Protein AF-A0A7X4JTH3-F1 (afdb_monomer)

Structure (mmCIF, N/CA/C/O backbone):
data_AF-A0A7X4JTH3-F1
#
_entry.id   AF-A0A7X4JTH3-F1
#
loop_
_atom_site.group_PDB
_atom_site.id
_atom_site.type_symbol
_atom_site.label_atom_id
_atom_site.label_alt_id
_atom_site.label_comp_id
_atom_site.label_asym_id
_atom_site.label_entity_id
_atom_site.label_seq_id
_atom_site.pdbx_PDB_ins_code
_atom_site.Cartn_x
_atom_site.Cartn_y
_atom_site.Cartn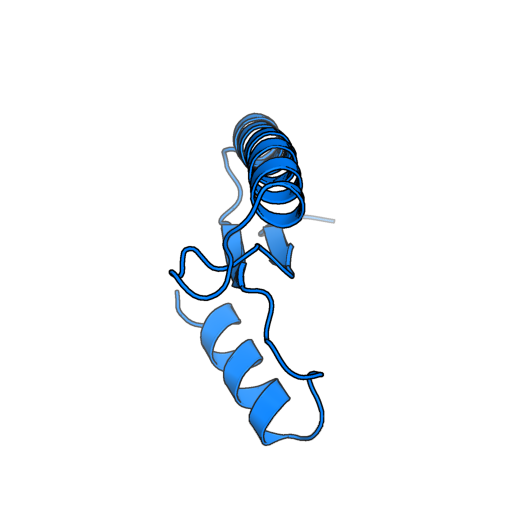_z
_atom_site.occupancy
_atom_site.B_iso_or_equiv
_atom_site.auth_seq_id
_atom_site.auth_comp_id
_atom_site.auth_asym_id
_atom_site.auth_atom_id
_atom_site.pdbx_PDB_model_num
ATOM 1 N N . LEU A 1 1 ? -19.894 14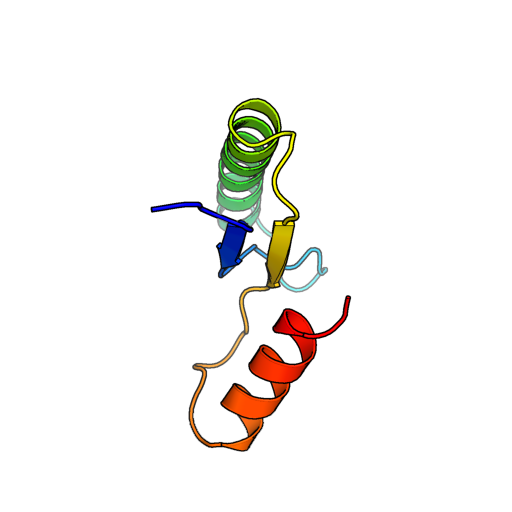.039 8.404 1.00 79.56 1 LEU A N 1
ATOM 2 C CA . LEU A 1 1 ? -20.154 12.818 7.605 1.00 79.56 1 LEU A CA 1
ATOM 3 C C . LEU A 1 1 ? -19.344 11.678 8.215 1.00 79.56 1 LEU A C 1
ATOM 5 O O . LEU A 1 1 ? -18.218 11.960 8.612 1.00 79.56 1 LEU A O 1
ATOM 9 N N . PRO A 1 2 ? -19.887 10.456 8.353 1.00 90.06 2 PRO A N 1
ATOM 10 C CA . PRO A 1 2 ? -19.129 9.315 8.870 1.00 90.06 2 PRO A CA 1
ATOM 11 C C . PRO A 1 2 ? -18.073 8.838 7.858 1.00 90.06 2 PRO A C 1
ATOM 13 O O . PRO A 1 2 ? -18.308 8.885 6.652 1.00 90.06 2 PRO A O 1
AT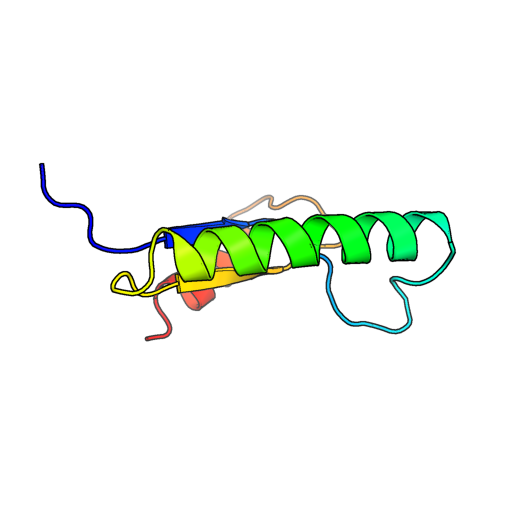OM 16 N N . VAL A 1 3 ? -16.928 8.370 8.362 1.00 92.44 3 VAL A N 1
ATOM 17 C CA . VAL A 1 3 ? -15.839 7.754 7.582 1.00 92.44 3 VAL A CA 1
ATOM 18 C C . VAL A 1 3 ? -15.769 6.274 7.954 1.00 92.44 3 VAL A C 1
ATOM 20 O O . VAL A 1 3 ? -15.792 5.954 9.139 1.00 92.44 3 VAL A O 1
ATOM 23 N N . SER A 1 4 ? -15.708 5.381 6.964 1.00 92.94 4 SER A N 1
ATOM 24 C CA . SER A 1 4 ? -15.855 3.932 7.177 1.00 92.94 4 SER A CA 1
ATOM 25 C C . SER A 1 4 ? -14.582 3.106 6.992 1.00 92.94 4 SER A C 1
ATOM 27 O O . SER A 1 4 ? -14.548 1.974 7.457 1.00 92.94 4 SER A O 1
ATOM 29 N N . SER A 1 5 ? -13.555 3.613 6.302 1.00 94.25 5 SER A N 1
ATOM 30 C CA . SER A 1 5 ? -12.349 2.833 5.975 1.00 94.25 5 SER A CA 1
ATOM 31 C C . SER A 1 5 ? -11.196 3.708 5.483 1.00 94.25 5 SER A C 1
ATOM 33 O O . SER A 1 5 ? -11.409 4.845 5.059 1.00 94.25 5 SER A O 1
ATOM 35 N N . VAL A 1 6 ? -9.990 3.138 5.456 1.00 95.81 6 VAL A N 1
ATOM 36 C CA . VAL A 1 6 ? -8.776 3.745 4.889 1.00 95.81 6 VAL A CA 1
ATOM 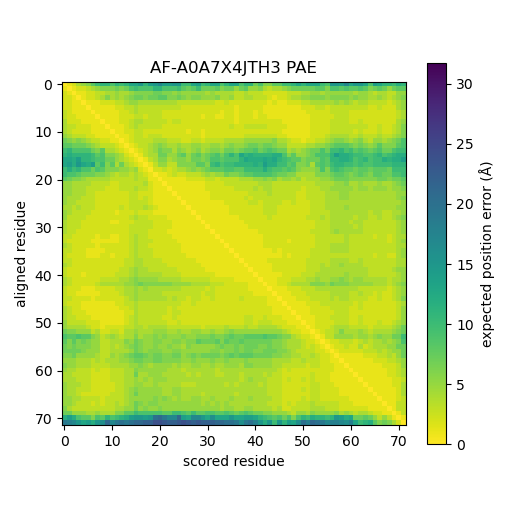37 C C . VAL A 1 6 ? -8.230 2.871 3.757 1.00 95.81 6 VAL A C 1
ATOM 39 O O . VAL A 1 6 ? -8.141 1.652 3.883 1.00 95.81 6 VAL A O 1
ATOM 42 N N . VAL A 1 7 ? -7.821 3.487 2.647 1.00 95.75 7 VAL A N 1
ATOM 43 C CA . VAL A 1 7 ? -7.083 2.805 1.573 1.00 95.75 7 VAL A CA 1
ATOM 44 C C . VAL A 1 7 ? -5.685 3.396 1.501 1.00 95.75 7 VAL A C 1
ATOM 46 O O . VAL A 1 7 ? -5.536 4.597 1.277 1.00 95.75 7 VAL A O 1
ATOM 49 N N . VAL A 1 8 ? -4.662 2.556 1.660 1.00 96.06 8 VAL A N 1
ATOM 50 C CA . VAL A 1 8 ? -3.264 2.963 1.482 1.00 96.06 8 VAL A CA 1
ATOM 51 C C . VAL A 1 8 ? -2.784 2.437 0.140 1.00 96.06 8 VAL A C 1
ATOM 53 O O . VAL A 1 8 ? -2.699 1.229 -0.077 1.00 96.06 8 VAL A O 1
ATOM 56 N N . ASN A 1 9 ? -2.520 3.356 -0.782 1.00 95.19 9 ASN A N 1
ATOM 57 C CA . ASN A 1 9 ? -2.191 3.036 -2.164 1.00 95.19 9 ASN A CA 1
ATOM 58 C C . ASN A 1 9 ? -0.685 3.124 -2.428 1.00 95.19 9 ASN A C 1
ATOM 60 O O . ASN A 1 9 ? 0.015 3.891 -1.771 1.00 95.19 9 ASN A O 1
ATOM 64 N N . ARG A 1 10 ? -0.222 2.403 -3.456 1.00 94.00 10 ARG A N 1
ATOM 65 C CA . ARG A 1 10 ? 1.167 2.391 -3.942 1.00 94.00 10 ARG A CA 1
ATOM 66 C C . ARG A 1 10 ? 2.187 1.920 -2.904 1.00 94.00 10 ARG A C 1
ATOM 68 O O . ARG A 1 10 ? 3.321 2.384 -2.919 1.00 94.00 10 ARG A O 1
ATOM 75 N N . VAL A 1 11 ? 1.791 0.969 -2.060 1.00 94.50 11 VAL A N 1
ATOM 76 C CA . VAL A 1 11 ? 2.697 0.359 -1.079 1.00 94.50 11 VAL A CA 1
ATOM 77 C C . VAL A 1 11 ? 3.731 -0.507 -1.794 1.00 94.50 11 VAL A C 1
ATOM 79 O O . VAL A 1 11 ? 3.361 -1.347 -2.619 1.00 94.50 11 VAL A O 1
ATOM 82 N N . LEU A 1 12 ? 5.017 -0.313 -1.509 1.00 93.56 12 LEU A N 1
ATOM 83 C CA . LEU A 1 12 ? 6.090 -1.056 -2.165 1.00 93.56 12 LEU A CA 1
ATOM 84 C C . LEU A 1 12 ? 5.926 -2.571 -1.938 1.00 93.56 12 LEU A C 1
ATOM 86 O O . LEU A 1 12 ? 5.901 -3.026 -0.791 1.00 93.56 12 LEU A O 1
ATOM 90 N N . PRO A 1 13 ? 5.856 -3.388 -3.007 1.00 88.81 13 PRO A N 1
ATOM 91 C CA . PRO A 1 13 ? 5.686 -4.828 -2.866 1.00 88.81 13 PRO A CA 1
ATOM 92 C C . PRO A 1 13 ? 6.914 -5.448 -2.198 1.00 88.81 13 PRO A C 1
ATOM 94 O O . PRO A 1 13 ? 8.049 -5.055 -2.475 1.00 88.81 13 PRO A O 1
ATOM 97 N N . ASP A 1 14 ? 6.700 -6.412 -1.307 1.00 84.12 14 ASP A N 1
ATOM 98 C CA . ASP A 1 14 ? 7.775 -7.165 -0.653 1.00 84.12 14 ASP A CA 1
ATOM 99 C C . ASP A 1 14 ? 8.231 -8.311 -1.568 1.00 84.12 14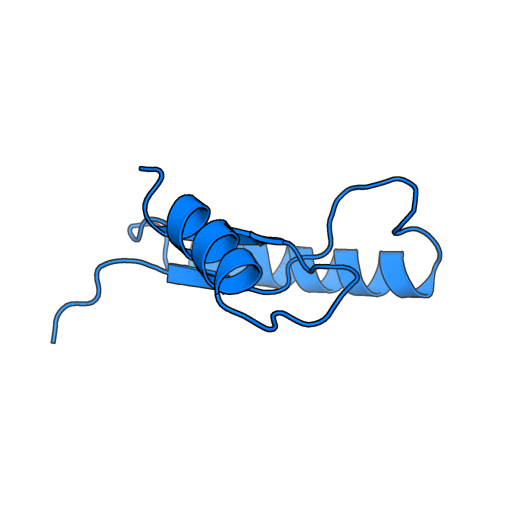 ASP A C 1
ATOM 101 O O . ASP A 1 14 ? 7.817 -9.460 -1.436 1.00 84.12 14 ASP A O 1
ATOM 105 N N . THR A 1 15 ? 8.985 -7.953 -2.609 1.00 83.44 15 THR A N 1
ATOM 106 C CA . THR A 1 15 ? 9.451 -8.867 -3.663 1.00 83.44 15 THR A CA 1
ATOM 107 C C . THR A 1 15 ? 10.942 -8.672 -3.896 1.00 83.44 15 THR A C 1
ATOM 109 O O . THR A 1 15 ? 11.452 -7.565 -3.720 1.00 83.44 15 THR A O 1
ATOM 112 N N . ALA A 1 16 ? 11.635 -9.732 -4.322 1.00 71.62 16 ALA A N 1
ATOM 113 C CA . ALA A 1 16 ? 13.075 -9.691 -4.588 1.00 71.62 16 ALA A CA 1
ATOM 114 C C . ALA A 1 16 ? 13.456 -8.675 -5.684 1.00 71.62 16 ALA A C 1
ATOM 116 O O . ALA A 1 16 ? 14.535 -8.093 -5.627 1.00 71.62 16 ALA A O 1
ATOM 117 N N . ASP A 1 17 ? 12.547 -8.411 -6.627 1.00 79.62 17 ASP A N 1
ATOM 118 C CA . ASP A 1 17 ? 12.736 -7.434 -7.707 1.00 79.62 17 ASP A CA 1
ATOM 119 C C . ASP A 1 17 ? 12.683 -5.973 -7.211 1.00 79.62 17 ASP A C 1
ATOM 121 O O . ASP A 1 17 ? 13.134 -5.057 -7.897 1.00 79.62 17 ASP A O 1
ATOM 125 N N . ALA A 1 18 ? 12.160 -5.739 -6.002 1.00 77.50 18 ALA A N 1
ATOM 126 C CA . ALA A 1 18 ? 12.051 -4.431 -5.359 1.00 77.50 18 ALA A CA 1
ATOM 127 C C . ALA A 1 18 ? 13.093 -4.275 -4.233 1.00 77.50 18 ALA A C 1
ATOM 129 O O . ALA A 1 18 ? 12.735 -4.072 -3.065 1.00 77.50 18 ALA A O 1
ATOM 130 N N . ALA A 1 19 ? 14.374 -4.369 -4.600 1.00 82.00 19 ALA A N 1
ATOM 131 C CA . ALA A 1 19 ? 15.521 -4.326 -3.690 1.00 82.00 19 ALA A CA 1
ATOM 132 C C . ALA A 1 19 ? 16.588 -3.297 -4.111 1.00 82.00 19 ALA A C 1
A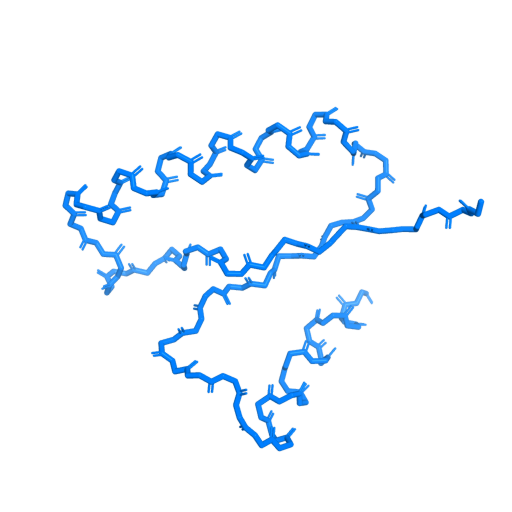TOM 134 O O . ALA A 1 19 ? 16.624 -2.829 -5.251 1.00 82.00 19 ALA A O 1
ATOM 135 N N . GLY A 1 20 ? 17.477 -2.953 -3.176 1.00 89.00 20 GLY A N 1
ATOM 136 C CA . GLY A 1 20 ? 18.599 -2.038 -3.377 1.00 89.00 20 GLY A CA 1
ATOM 137 C C . GLY A 1 20 ? 18.453 -0.769 -2.544 1.00 89.00 20 GLY A C 1
ATOM 138 O O . GLY A 1 20 ? 17.343 -0.337 -2.244 1.00 89.00 20 GLY A O 1
ATOM 139 N N . ALA A 1 21 ? 19.577 -0.129 -2.211 1.00 92.12 21 ALA A N 1
ATOM 140 C CA . ALA A 1 21 ? 19.646 0.892 -1.158 1.00 92.12 21 ALA A CA 1
ATOM 141 C C . ALA A 1 21 ? 18.584 2.010 -1.261 1.00 92.12 21 ALA A C 1
ATOM 143 O O . ALA A 1 21 ? 18.047 2.463 -0.253 1.00 92.12 21 ALA A O 1
ATOM 144 N N . PHE A 1 22 ? 18.243 2.443 -2.478 1.00 90.88 22 PHE A N 1
ATOM 145 C CA . PHE A 1 22 ? 17.208 3.455 -2.720 1.00 90.88 22 PHE A CA 1
ATOM 146 C C . PHE A 1 22 ? 15.779 2.957 -2.448 1.00 90.88 22 PHE A C 1
ATOM 148 O O . PHE A 1 22 ? 14.949 3.707 -1.926 1.00 90.88 22 PHE A O 1
ATOM 155 N N . ILE A 1 23 ? 15.482 1.707 -2.809 1.00 91.81 23 ILE A N 1
ATOM 156 C CA . ILE A 1 23 ? 14.187 1.069 -2.549 1.00 91.81 23 ILE A CA 1
ATOM 157 C C . ILE A 1 23 ? 14.077 0.697 -1.071 1.00 91.81 23 ILE A C 1
ATOM 159 O O . ILE A 1 23 ? 13.039 0.947 -0.464 1.00 91.81 23 ILE A O 1
ATOM 163 N N . ASP A 1 24 ? 15.160 0.214 -0.467 1.00 91.69 24 ASP A N 1
ATOM 164 C CA . ASP A 1 24 ? 15.216 -0.126 0.955 1.00 91.69 24 ASP A CA 1
ATOM 165 C C . ASP A 1 24 ? 14.965 1.108 1.833 1.00 91.69 24 ASP A C 1
ATOM 167 O O . ASP A 1 24 ? 14.165 1.057 2.771 1.00 91.69 24 ASP A O 1
ATOM 171 N N . ALA A 1 25 ? 15.568 2.252 1.483 1.00 92.94 25 ALA A N 1
ATOM 172 C CA . ALA A 1 25 ? 15.319 3.523 2.161 1.00 92.94 25 ALA A CA 1
ATOM 173 C C . ALA A 1 25 ? 13.849 3.963 2.046 1.00 92.94 25 ALA A C 1
ATOM 175 O O . ALA A 1 25 ? 13.246 4.358 3.048 1.00 92.94 25 ALA A O 1
ATOM 176 N N . ARG A 1 26 ? 13.235 3.839 0.858 1.00 92.62 26 ARG A N 1
ATOM 177 C CA . ARG A 1 26 ? 11.799 4.122 0.694 1.00 92.62 26 ARG A CA 1
ATOM 178 C C . ARG A 1 26 ? 10.930 3.184 1.509 1.00 92.62 26 ARG A C 1
ATOM 180 O O . ARG A 1 26 ? 10.004 3.651 2.159 1.00 92.62 26 ARG A O 1
ATOM 187 N N . ARG A 1 27 ? 11.234 1.887 1.510 1.00 93.50 27 ARG A N 1
ATOM 188 C CA . ARG A 1 27 ? 10.488 0.882 2.273 1.00 93.50 27 ARG A CA 1
ATOM 189 C C . ARG A 1 27 ? 10.557 1.170 3.771 1.00 93.50 27 ARG A C 1
ATOM 191 O O . ARG A 1 27 ? 9.554 1.046 4.468 1.00 93.50 27 ARG A O 1
ATOM 198 N N . ALA A 1 28 ? 11.714 1.589 4.280 1.00 93.69 28 ALA A N 1
ATOM 199 C CA . ALA A 1 28 ? 11.862 1.980 5.679 1.00 93.69 28 ALA A CA 1
ATOM 200 C C . ALA A 1 28 ? 10.984 3.192 6.036 1.00 93.69 28 ALA A C 1
ATOM 202 O O . ALA A 1 28 ? 10.290 3.161 7.056 1.00 93.69 28 ALA A O 1
ATOM 203 N N . GLN A 1 29 ? 10.972 4.221 5.183 1.00 95.12 29 GLN A N 1
ATOM 204 C CA . GLN A 1 29 ? 10.126 5.401 5.367 1.00 95.12 29 GLN A CA 1
ATOM 205 C C . GLN A 1 29 ? 8.632 5.056 5.261 1.00 95.12 29 GLN A C 1
ATOM 207 O O . GLN A 1 29 ? 7.845 5.443 6.120 1.00 95.12 29 GLN A O 1
ATOM 212 N N . GLU A 1 30 ? 8.241 4.274 4.257 1.00 96.44 30 GLU A N 1
ATOM 213 C CA . GLU A 1 30 ? 6.865 3.813 4.062 1.00 96.44 30 GLU A CA 1
ATOM 214 C C . GLU A 1 30 ? 6.360 3.014 5.270 1.00 96.44 30 GLU A C 1
ATOM 216 O O . GLU A 1 30 ? 5.260 3.259 5.757 1.00 96.44 30 GLU A O 1
ATOM 221 N N . ARG A 1 31 ? 7.184 2.123 5.836 1.00 95.69 31 ARG A N 1
ATOM 222 C CA . ARG A 1 31 ? 6.844 1.378 7.060 1.00 95.69 31 ARG A CA 1
ATOM 223 C C . ARG A 1 31 ? 6.632 2.276 8.276 1.00 95.69 31 ARG A C 1
ATOM 225 O O . ARG A 1 31 ? 5.864 1.906 9.160 1.00 95.69 31 ARG A O 1
ATOM 232 N N . ALA A 1 32 ? 7.320 3.414 8.366 1.00 96.94 32 ALA A N 1
ATOM 233 C CA . ALA A 1 32 ? 7.068 4.380 9.433 1.00 96.94 32 ALA A CA 1
ATOM 234 C C . ALA A 1 32 ? 5.665 4.987 9.290 1.00 96.94 32 ALA A C 1
ATOM 236 O O . ALA A 1 32 ? 4.895 4.933 10.244 1.00 96.94 32 ALA A O 1
ATOM 237 N N . TYR A 1 33 ? 5.295 5.430 8.087 1.00 97.12 33 TYR A N 1
ATOM 238 C CA . TYR A 1 33 ? 3.956 5.964 7.825 1.00 97.12 33 TYR A CA 1
ATOM 239 C C . TYR A 1 33 ? 2.849 4.917 7.963 1.00 97.12 33 TYR A C 1
ATOM 241 O O . TYR A 1 33 ? 1.780 5.223 8.476 1.00 97.12 33 TYR A O 1
ATOM 249 N N . LEU A 1 34 ? 3.085 3.667 7.556 1.00 96.88 34 LEU A N 1
ATOM 250 C CA . LEU A 1 34 ? 2.109 2.590 7.743 1.00 96.88 34 LEU A CA 1
ATOM 251 C C . LEU A 1 34 ? 1.812 2.333 9.226 1.00 96.88 34 LEU A C 1
ATOM 253 O O . LEU A 1 34 ? 0.655 2.107 9.575 1.00 96.88 34 LEU A O 1
ATOM 257 N N . ARG A 1 35 ? 2.834 2.406 10.091 1.00 97.25 35 ARG A N 1
ATOM 258 C CA . ARG A 1 35 ? 2.651 2.316 11.548 1.00 97.25 35 ARG A CA 1
ATOM 259 C C . ARG A 1 35 ? 1.878 3.509 12.095 1.00 97.25 35 ARG A C 1
ATOM 261 O O . ARG A 1 35 ? 0.932 3.316 12.843 1.00 97.25 35 ARG A O 1
ATOM 268 N N . GLU A 1 36 ? 2.215 4.718 11.661 1.00 98.12 36 GLU A N 1
ATOM 269 C CA . GLU A 1 36 ? 1.483 5.924 12.060 1.00 98.12 36 GLU A CA 1
ATOM 270 C C . GLU A 1 36 ? -0.001 5.848 11.658 1.00 98.12 36 GLU A C 1
ATOM 272 O O . GLU A 1 36 ? -0.881 6.140 12.460 1.00 98.12 36 GLU A O 1
ATOM 277 N N . ILE A 1 37 ? -0.310 5.376 10.445 1.00 97.31 37 ILE A N 1
ATOM 278 C CA . ILE A 1 37 ? -1.693 5.171 9.984 1.00 97.31 37 ILE A CA 1
ATOM 279 C C . ILE A 1 37 ? -2.431 4.165 10.876 1.00 97.31 37 ILE A C 1
ATOM 281 O O . ILE A 1 37 ? -3.603 4.371 11.190 1.00 97.31 37 ILE A O 1
ATOM 285 N N . GLU A 1 38 ? -1.766 3.083 11.282 1.00 95.94 38 GLU A N 1
ATOM 286 C CA . GLU A 1 38 ? -2.325 2.093 12.203 1.00 95.94 38 GLU A CA 1
ATOM 287 C C . GLU A 1 38 ? -2.619 2.681 13.589 1.00 95.94 38 GLU A C 1
ATOM 289 O O . GLU A 1 38 ? -3.672 2.399 14.157 1.00 95.94 38 GLU A O 1
ATOM 294 N N . GLU A 1 39 ? -1.734 3.532 14.101 1.00 97.56 39 GLU A N 1
ATOM 295 C CA . GLU A 1 39 ? -1.894 4.197 15.397 1.00 97.56 39 GLU A CA 1
ATOM 296 C C . GLU A 1 39 ? -2.983 5.282 15.374 1.00 97.56 39 GLU A C 1
ATOM 298 O O . GLU A 1 39 ? -3.733 5.424 16.341 1.00 97.56 39 GLU A O 1
ATOM 303 N N . VAL A 1 40 ? -3.103 6.032 14.273 1.00 97.44 40 VAL A N 1
ATOM 304 C CA . VAL A 1 40 ? -4.063 7.141 14.126 1.00 97.44 40 VAL A CA 1
ATOM 305 C C . VAL A 1 40 ? -5.469 6.650 13.772 1.00 97.44 40 VAL A C 1
ATOM 307 O O . VAL A 1 40 ? -6.457 7.226 14.232 1.00 97.44 40 VAL A O 1
ATOM 310 N N . PHE A 1 41 ? -5.590 5.575 12.985 1.00 96.56 41 PHE A N 1
ATOM 311 C CA . PHE A 1 41 ? -6.874 5.022 12.534 1.00 96.56 41 PHE A CA 1
ATOM 312 C C . PHE A 1 41 ? -7.102 3.567 12.989 1.00 96.56 41 PHE A C 1
ATOM 314 O O . PHE A 1 41 ? -7.456 2.719 12.166 1.00 96.56 41 PHE A O 1
ATOM 321 N N . PRO A 1 42 ? -6.974 3.246 14.289 1.00 96.12 42 PRO A N 1
ATOM 322 C CA . PRO A 1 42 ? -6.967 1.860 14.763 1.00 96.12 42 PRO A CA 1
ATOM 32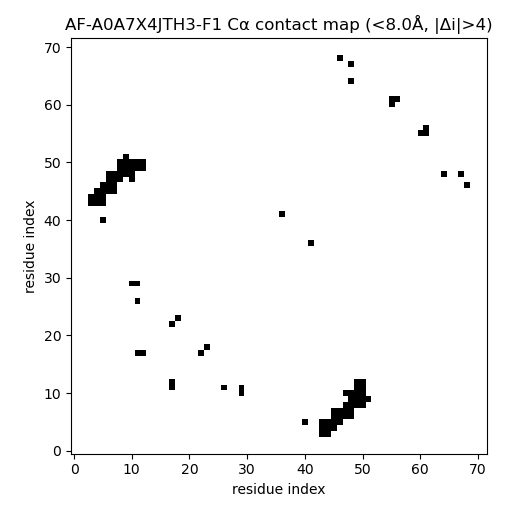3 C C . PRO A 1 42 ? -8.316 1.148 14.582 1.00 96.12 42 PRO A C 1
ATOM 325 O O . PRO A 1 42 ? -8.369 -0.075 14.495 1.00 96.12 42 PRO A O 1
ATOM 328 N N . ALA A 1 43 ? -9.415 1.907 14.528 1.00 95.44 43 ALA A N 1
ATOM 329 C CA . ALA A 1 43 ? -10.773 1.378 14.406 1.00 95.44 43 ALA A CA 1
ATOM 330 C C . ALA A 1 43 ? -11.283 1.290 12.957 1.00 95.44 43 ALA A C 1
ATOM 332 O O . ALA A 1 43 ? -12.370 0.759 12.731 1.00 95.44 43 ALA A O 1
ATOM 333 N N . LEU A 1 44 ? -10.547 1.834 11.980 1.00 95.56 44 LEU A N 1
ATOM 334 C CA . LEU A 1 44 ? -10.977 1.823 10.584 1.00 95.56 44 LEU A CA 1
ATOM 335 C C . LEU A 1 44 ? -10.366 0.620 9.853 1.00 95.56 44 LEU A C 1
ATOM 337 O O . LEU A 1 44 ? -9.142 0.474 9.841 1.00 95.56 44 LEU A O 1
ATOM 341 N N . PRO A 1 45 ? -11.184 -0.216 9.185 1.00 93.75 45 PRO A N 1
ATOM 342 C CA . PRO A 1 45 ? -10.679 -1.215 8.257 1.00 93.75 45 PRO A CA 1
ATOM 343 C C . PRO A 1 45 ? -9.743 -0.578 7.230 1.00 93.75 45 PRO A C 1
ATOM 345 O O . PRO A 1 45 ? -10.033 0.494 6.685 1.00 93.75 45 PRO A O 1
ATOM 348 N N . ARG A 1 46 ? -8.625 -1.257 6.963 1.00 93.12 46 ARG A N 1
ATOM 349 C CA . ARG A 1 46 ? -7.600 -0.793 6.028 1.00 93.12 46 ARG A CA 1
ATOM 350 C C . ARG A 1 46 ? -7.410 -1.766 4.877 1.00 93.12 46 ARG A C 1
ATOM 352 O O . ARG A 1 46 ? -7.212 -2.959 5.097 1.00 93.12 46 ARG A O 1
ATOM 359 N N . THR A 1 47 ? -7.373 -1.228 3.665 1.00 94.56 47 THR A N 1
ATOM 360 C CA . THR A 1 47 ? -7.012 -1.984 2.464 1.00 94.56 47 THR A CA 1
ATOM 361 C C . THR A 1 47 ? -5.690 -1.466 1.919 1.00 94.56 47 THR A C 1
ATOM 363 O O . THR A 1 47 ? -5.548 -0.278 1.623 1.00 94.56 47 THR A O 1
ATOM 366 N N . ILE A 1 48 ? -4.714 -2.366 1.785 1.00 93.38 48 ILE A N 1
ATOM 367 C CA . ILE A 1 48 ? -3.414 -2.069 1.181 1.00 93.38 48 ILE A CA 1
ATOM 368 C C . ILE A 1 48 ? -3.473 -2.393 -0.309 1.00 93.38 48 ILE A C 1
ATOM 370 O O . ILE A 1 48 ? -3.768 -3.526 -0.697 1.00 93.38 48 ILE A O 1
ATOM 374 N N . VAL A 1 49 ? -3.159 -1.404 -1.141 1.00 93.44 49 VAL A N 1
ATOM 375 C CA . VAL A 1 49 ? -3.031 -1.563 -2.590 1.00 93.44 49 VAL A CA 1
ATOM 376 C C . VAL A 1 49 ? -1.547 -1.457 -2.956 1.00 93.44 49 VAL A C 1
ATOM 378 O O . VAL A 1 49 ? -0.971 -0.369 -2.838 1.00 93.44 49 VAL A O 1
ATOM 381 N N . PRO A 1 50 ? -0.905 -2.566 -3.376 1.00 91.88 50 PRO A N 1
ATOM 382 C CA . PRO A 1 50 ? 0.502 -2.556 -3.758 1.00 91.88 50 PRO A CA 1
ATOM 383 C C . PRO A 1 50 ? 0.776 -1.652 -4.962 1.00 91.88 50 PRO A C 1
ATOM 385 O O . PRO A 1 50 ? -0.068 -1.498 -5.848 1.00 91.88 50 PRO A O 1
ATOM 388 N N . LEU A 1 51 ? 1.983 -1.095 -5.022 1.00 91.62 51 LEU A N 1
ATOM 389 C CA . LEU A 1 51 ? 2.502 -0.437 -6.212 1.00 91.62 51 LEU A CA 1
ATOM 390 C C . LEU A 1 51 ? 2.627 -1.459 -7.345 1.00 91.62 51 LEU A C 1
ATOM 392 O O . LEU A 1 51 ? 3.217 -2.527 -7.174 1.00 91.62 51 LEU A O 1
ATOM 396 N N . ARG A 1 52 ? 2.078 -1.111 -8.508 1.00 88.94 52 ARG A N 1
ATOM 397 C CA . ARG A 1 52 ? 2.217 -1.894 -9.734 1.00 88.94 52 ARG A CA 1
ATOM 398 C C . ARG A 1 52 ? 3.444 -1.452 -10.535 1.00 88.94 52 ARG A C 1
ATOM 400 O O . ARG A 1 52 ? 3.802 -0.276 -10.468 1.00 88.94 52 ARG A O 1
ATOM 407 N N . PRO A 1 53 ? 4.067 -2.370 -11.294 1.00 86.62 53 PRO A N 1
ATOM 408 C CA . PRO A 1 53 ? 5.168 -2.033 -12.195 1.00 86.62 53 PRO A CA 1
ATOM 409 C C . PRO A 1 53 ? 4.707 -1.171 -13.380 1.00 86.62 53 PRO A C 1
ATOM 411 O O . PRO A 1 53 ? 5.506 -0.445 -13.961 1.00 86.62 53 PRO A O 1
ATOM 414 N N . ASP A 1 54 ? 3.424 -1.260 -13.729 1.00 87.75 54 ASP A N 1
ATOM 415 C CA . ASP A 1 54 ? 2.781 -0.579 -14.840 1.00 87.75 54 ASP A CA 1
ATOM 416 C C . ASP A 1 54 ? 1.690 0.395 -14.374 1.00 87.75 54 ASP A C 1
ATOM 418 O O . ASP A 1 54 ? 1.094 0.249 -13.299 1.00 87.75 54 ASP A O 1
ATOM 422 N N . ASP A 1 55 ? 1.405 1.389 -15.217 1.00 86.69 55 ASP A N 1
ATOM 423 C CA . ASP A 1 55 ? 0.304 2.314 -14.982 1.00 86.69 55 ASP A CA 1
ATOM 424 C C . ASP A 1 55 ? -1.046 1.594 -15.042 1.00 86.69 55 ASP A C 1
ATOM 426 O O . ASP A 1 55 ? -1.311 0.725 -15.873 1.00 86.69 55 ASP A O 1
ATOM 430 N N . VAL A 1 56 ? -1.954 2.013 -14.167 1.00 87.50 56 VAL A N 1
ATOM 431 C CA . VAL A 1 56 ? -3.319 1.491 -14.131 1.00 87.50 56 VAL A CA 1
ATOM 432 C C . VAL A 1 56 ? -4.112 2.119 -15.272 1.00 87.50 56 VAL A C 1
ATOM 434 O O . VAL A 1 56 ? -4.648 3.218 -15.132 1.00 87.50 56 VAL A O 1
ATOM 437 N N . GLN A 1 57 ? -4.200 1.417 -16.398 1.00 92.12 57 GLN A N 1
ATOM 438 C CA . GLN A 1 57 ? -4.935 1.873 -17.576 1.00 92.12 57 GLN A CA 1
ATOM 439 C C . GLN A 1 57 ? -5.874 0.792 -18.118 1.00 92.12 57 GLN A C 1
ATOM 441 O O . GLN A 1 57 ? -5.578 -0.401 -18.089 1.00 92.12 57 GLN A O 1
ATOM 446 N N . GLY A 1 58 ? -7.025 1.230 -18.633 1.00 93.31 58 GLY A N 1
ATOM 447 C CA . GLY A 1 58 ? -8.045 0.345 -19.187 1.00 93.31 58 GLY A CA 1
ATOM 448 C C . GLY A 1 58 ? -8.894 -0.374 -18.133 1.00 93.31 58 GLY A C 1
ATOM 449 O O . GLY A 1 58 ? -8.614 -0.380 -16.932 1.00 93.31 58 GLY A O 1
ATOM 450 N N . PHE A 1 59 ? -9.985 -0.981 -18.600 1.00 95.75 59 PHE A N 1
ATOM 451 C CA . PHE A 1 59 ? -10.991 -1.574 -17.720 1.00 95.75 59 PHE A CA 1
ATOM 452 C C . PHE A 1 59 ? -10.483 -2.780 -16.929 1.00 95.75 59 PHE A C 1
ATOM 454 O O . PHE A 1 59 ? -10.914 -2.972 -15.796 1.00 95.75 59 PHE A O 1
ATOM 461 N N . ASP A 1 60 ? -9.566 -3.573 -17.481 1.00 93.00 60 ASP A N 1
ATOM 462 C CA . ASP A 1 60 ? -9.059 -4.765 -16.793 1.00 93.00 60 ASP A CA 1
ATOM 463 C C . ASP A 1 60 ? -8.184 -4.400 -15.593 1.00 93.00 60 ASP A C 1
ATOM 465 O O . ASP A 1 60 ? -8.356 -4.959 -14.508 1.00 93.00 60 ASP A O 1
ATOM 469 N N . ALA A 1 61 ? -7.323 -3.388 -15.739 1.00 90.56 61 ALA A N 1
ATOM 470 C CA . ALA A 1 61 ? -6.521 -2.877 -14.634 1.00 90.56 61 ALA A CA 1
ATOM 471 C C . ALA A 1 61 ? -7.400 -2.292 -13.517 1.00 90.56 61 ALA A C 1
ATOM 473 O O . ALA A 1 61 ? -7.153 -2.552 -12.337 1.00 90.56 61 ALA A O 1
ATOM 474 N N . LEU A 1 62 ? -8.451 -1.551 -13.885 1.00 92.88 62 LEU A N 1
ATOM 475 C CA . LEU A 1 62 ? -9.420 -1.006 -12.932 1.00 92.88 62 LEU A CA 1
ATOM 476 C C . LEU A 1 62 ? -10.220 -2.109 -12.233 1.00 92.88 62 LEU A C 1
ATOM 478 O O . LEU A 1 62 ? -10.406 -2.044 -11.020 1.00 92.88 62 LEU A O 1
ATOM 482 N N . ARG A 1 63 ? -10.648 -3.147 -12.963 1.00 93.50 63 ARG A N 1
ATOM 483 C CA . ARG A 1 63 ? -11.344 -4.307 -12.387 1.00 93.50 63 ARG A CA 1
ATOM 484 C C . ARG A 1 63 ? -10.475 -5.048 -11.378 1.00 93.50 63 ARG A C 1
ATOM 486 O O . ARG A 1 63 ? -10.970 -5.381 -10.307 1.00 93.50 63 ARG A O 1
ATOM 493 N N . ALA A 1 64 ? -9.194 -5.260 -11.680 1.00 89.88 64 ALA A N 1
ATOM 494 C CA . ALA A 1 64 ? -8.268 -5.916 -10.759 1.00 89.88 64 ALA A CA 1
ATOM 495 C C . ALA A 1 64 ? -8.115 -5.141 -9.436 1.00 89.88 64 ALA A C 1
ATOM 497 O O . ALA A 1 64 ? -8.115 -5.741 -8.361 1.00 89.88 64 ALA A O 1
ATOM 498 N N . ILE A 1 65 ? -8.042 -3.807 -9.499 1.00 90.88 65 ILE A N 1
ATOM 499 C CA . ILE A 1 65 ? -8.009 -2.964 -8.295 1.00 90.88 65 ILE A CA 1
ATOM 500 C C . ILE A 1 65 ? -9.349 -3.001 -7.569 1.00 90.88 65 ILE A C 1
ATOM 502 O O . ILE A 1 65 ? -9.374 -3.212 -6.360 1.00 90.88 65 ILE A O 1
ATOM 506 N N . GLY A 1 66 ? -10.459 -2.847 -8.292 1.00 92.12 66 GLY A N 1
ATOM 507 C CA . GLY A 1 66 ? -11.80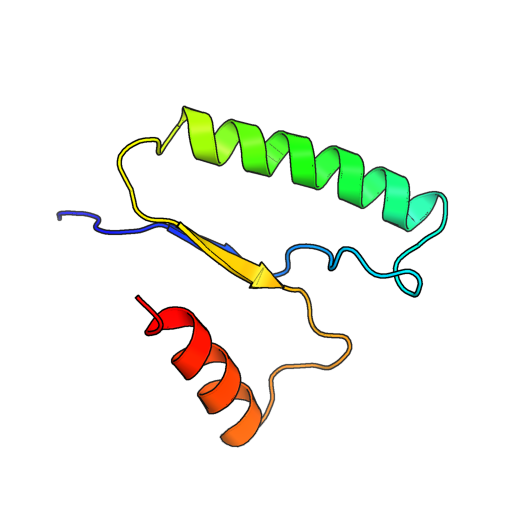1 -2.905 -7.718 1.00 92.12 66 GLY A CA 1
ATOM 508 C C . GLY A 1 66 ? -12.036 -4.205 -6.951 1.00 92.12 66 GLY A C 1
ATOM 509 O O . GLY A 1 66 ? -12.469 -4.158 -5.805 1.00 92.12 66 GLY A O 1
ATOM 510 N N . ALA A 1 67 ? -11.647 -5.347 -7.527 1.00 91.31 67 ALA A N 1
ATOM 511 C CA . ALA A 1 67 ? -11.733 -6.654 -6.881 1.00 91.31 67 ALA A CA 1
ATOM 512 C C . ALA A 1 67 ? -10.959 -6.706 -5.553 1.00 91.31 67 ALA A C 1
ATOM 514 O O . ALA A 1 67 ? -11.450 -7.272 -4.582 1.00 91.31 67 ALA A O 1
ATOM 515 N N . ARG A 1 68 ? -9.782 -6.071 -5.473 1.00 87.75 68 ARG A N 1
ATOM 516 C CA . ARG A 1 68 ? -9.006 -5.978 -4.227 1.00 87.75 68 ARG A CA 1
ATOM 517 C C . ARG A 1 68 ? -9.689 -5.099 -3.176 1.00 87.75 68 ARG A C 1
ATOM 519 O O . ARG A 1 68 ? -9.566 -5.390 -1.994 1.00 87.75 68 ARG A O 1
ATOM 526 N N . LEU A 1 69 ? -10.371 -4.033 -3.594 1.00 90.38 69 LEU A N 1
ATOM 527 C CA . LEU A 1 69 ? -11.042 -3.099 -2.685 1.00 90.38 69 LEU A CA 1
ATOM 528 C C . LEU A 1 69 ? -12.334 -3.661 -2.084 1.00 90.38 69 LEU A C 1
ATOM 530 O O . LEU A 1 69 ? -12.714 -3.237 -1.001 1.00 90.38 69 LEU A O 1
ATOM 534 N N . VAL A 1 70 ? -13.001 -4.584 -2.778 1.00 87.25 70 VAL A N 1
ATOM 535 C CA . VAL A 1 70 ? -14.257 -5.205 -2.316 1.00 87.25 70 VAL A CA 1
ATOM 536 C C . VAL A 1 70 ? -14.061 -6.593 -1.705 1.00 87.25 70 VA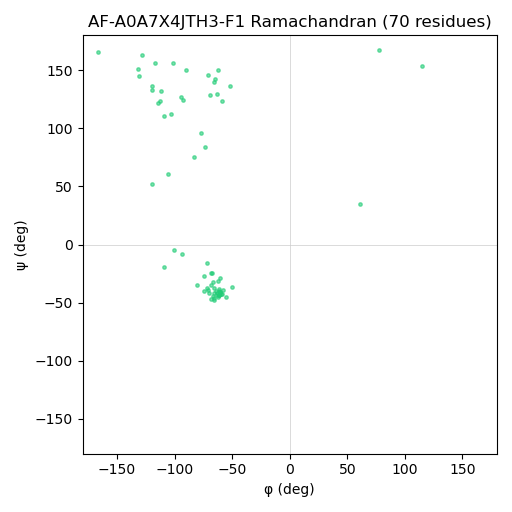L A C 1
ATOM 538 O O . VAL A 1 70 ? -15.025 -7.174 -1.218 1.00 87.25 70 VAL A O 1
ATOM 541 N N . ALA A 1 71 ? -12.839 -7.133 -1.744 1.00 72.19 71 ALA A N 1
ATOM 542 C CA . ALA A 1 71 ? -12.482 -8.385 -1.088 1.00 72.19 71 ALA A CA 1
ATOM 543 C C . ALA A 1 71 ? -12.396 -8.164 0.432 1.00 72.19 71 ALA A C 1
ATOM 545 O O . ALA A 1 71 ? -11.322 -7.901 0.974 1.00 72.19 71 ALA A O 1
ATOM 546 N N . HIS A 1 72 ? -13.552 -8.232 1.087 1.00 56.09 72 HIS A N 1
ATOM 547 C CA . HIS A 1 72 ? -13.725 -8.238 2.536 1.00 56.09 72 HIS A CA 1
ATOM 548 C C . HIS A 1 72 ? -14.374 -9.550 2.970 1.00 56.09 72 HIS A C 1
ATOM 550 O O . HIS A 1 72 ? -15.353 -9.964 2.308 1.00 56.09 72 HIS A O 1
#

Mean predicted aligned error: 3.88 Å

Solvent-accessible surface area (backbone atoms only — not comparable to full-atom values): 4564 Å² total; per-residue (Å²): 132,92,82,79,63,46,77,49,71,60,40,79,56,96,46,86,90,60,61,52,74,73,44,49,54,48,50,56,53,50,52,51,53,54,49,50,50,48,71,75,41,71,86,41,55,73,46,81,38,64,46,65,97,61,84,86,60,64,69,67,47,50,48,56,50,50,54,60,75,68,69,121

Sequence (72 aa):
LPVSSVVVNRVLPDTADAAGAFIDARRAQERAYLREIEEVFPALPRTIVPLRPDDVQGFDALRAIGARLVAH

Nearest PDB structures (foldseek):
  3zq6-assembly2_D  TM=9.278E-01  e=1.855E-03  Methanothermobacter thermautotrophicus
  6so5-assembly1_B  TM=8.664E-01  e=1.103E-02  Homo sapiens
  4xwo-assembly2_G  TM=8.327E-01  e=1.783E-02  Saccharomyces cerevisiae S288C
  8cr1-assembly1_A  TM=8.032E-01  e=1.355E-02  Homo sapiens
  7sq0-assembly1_B  TM=8.692E-01  e=7.028E-02  Giardia lamblia ATCC 50803

pLDDT: mean 91.02, std 6.9, range [56.09, 98.12]

Foldseek 3Di:
DDDAAEEAEAQADPDPVQDDDVSVVVNVVSVVVVVVCCVVPVPHHYQYHHHDPDDQDDDVSVVVVVCSVPPD

Secondary structure (DSSP, 8-state):
-----EEEEEEPP-STTS-SHHHHHHHHHHHHHHHHHHHHSTTS-EEEEEPPSS---HHHHHHHHHHHHH--

Radius of gyration: 14.11 Å; Cα contacts (8 Å, |Δi|>4): 48; chains: 1; bounding box: 40×22×35 Å